Protein AF-A0A9E6AAX1-F1 (afdb_monomer)

Mean predicted aligned error: 3.5 Å

pLDDT: mean 93.36, std 8.15, range [49.69, 98.5]

Foldseek 3Di:
DDDDDDPVQFPDWDFDWDQDPVGIWTKIFTAGPVRHTPDIDTFDPDPVDGCRVVVVVVVVPDDDDDDD

Secondary structure (DSSP, 8-state):
------GGG--EEEEEEE--TTS-EEEEEEE-TTS-EEEEEE--EETTEE-HHHHHHHHHTSPPPPP-

Radius of gyration: 13.57 Å; Cα contacts (8 Å, |Δi|>4): 86; chains: 1; bounding box: 31×36×34 Å

Solvent-accessible surface area (backbone atoms only — not comparable to full-atom values): 4469 Å² total; per-residue (Å²): 141,88,85,91,77,68,67,92,54,55,67,46,76,44,80,45,80,40,88,48,99,90,46,76,45,61,31,45,35,32,21,29,89,86,70,44,82,76,46,75,47,65,51,57,76,46,99,92,45,71,36,52,68,64,41,51,53,58,60,70,71,51,88,70,81,78,87,127

Structure (mmCIF, N/CA/C/O backbone):
data_AF-A0A9E6AAX1-F1
#
_entry.id   AF-A0A9E6AAX1-F1
#
loop_
_atom_site.group_PDB
_atom_site.id
_atom_site.type_symbol
_atom_site.label_atom_id
_atom_site.label_alt_id
_atom_site.label_comp_id
_atom_site.label_asym_id
_atom_site.label_entity_id
_atom_site.label_seq_id
_atom_site.pdbx_PDB_ins_cod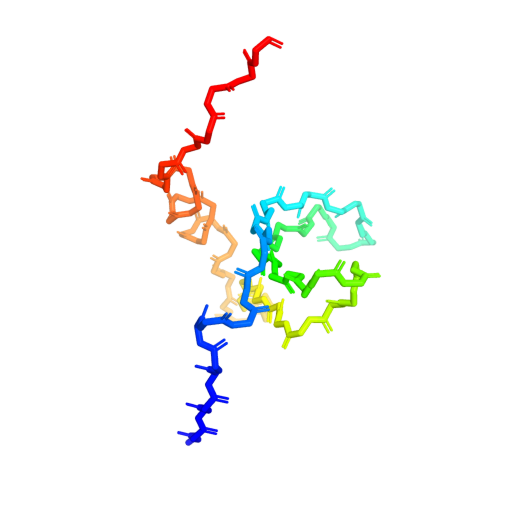e
_atom_site.Cartn_x
_atom_site.Cartn_y
_atom_site.Cartn_z
_atom_site.occupancy
_atom_site.B_iso_or_equiv
_atom_site.auth_seq_id
_atom_site.auth_comp_id
_atom_site.auth_asym_id
_atom_site.auth_atom_id
_atom_site.pdbx_PDB_model_num
ATOM 1 N N . PHE A 1 1 ? 0.775 -19.658 -4.756 1.00 90.00 1 PHE A N 1
ATOM 2 C CA . PHE A 1 1 ? 0.737 -18.659 -3.670 1.00 90.00 1 PHE A CA 1
ATOM 3 C C . PHE A 1 1 ? -0.663 -18.666 -3.087 1.00 90.00 1 PHE A C 1
ATOM 5 O O . PHE A 1 1 ? -1.602 -18.688 -3.868 1.00 90.00 1 PHE A O 1
ATOM 12 N N . ASN A 1 2 ? -0.793 -18.709 -1.760 1.00 96.81 2 ASN A N 1
ATOM 13 C CA . ASN A 1 2 ? -2.076 -18.604 -1.062 1.00 96.81 2 ASN A CA 1
ATOM 14 C C . ASN A 1 2 ? -1.985 -17.413 -0.105 1.00 96.81 2 ASN A C 1
ATOM 16 O O . ASN A 1 2 ? -1.059 -17.362 0.703 1.00 96.81 2 ASN A O 1
ATOM 20 N N . LEU A 1 3 ? -2.918 -16.468 -0.216 1.00 96.81 3 LEU A N 1
ATOM 21 C CA . LEU A 1 3 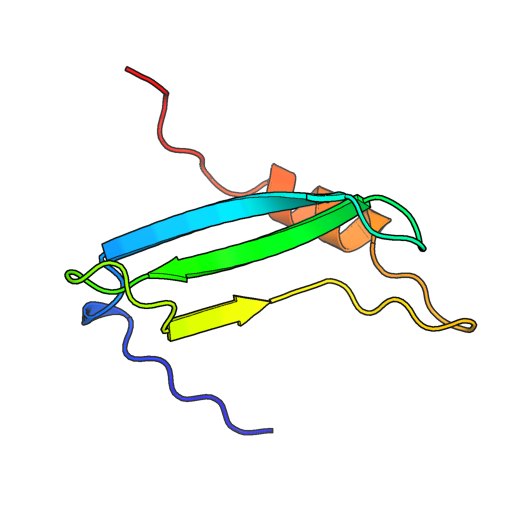? -3.015 -15.285 0.636 1.00 96.81 3 LEU A CA 1
ATOM 22 C C . LEU A 1 3 ? -4.402 -15.245 1.255 1.00 96.81 3 LEU A C 1
ATOM 24 O O . LEU A 1 3 ? -5.404 -15.232 0.544 1.00 96.81 3 LEU A O 1
ATOM 28 N N . HIS A 1 4 ? -4.442 -15.186 2.579 1.00 97.56 4 HIS A N 1
ATOM 29 C CA . HIS A 1 4 ? -5.674 -15.041 3.337 1.00 97.56 4 HIS A CA 1
ATOM 30 C C . HIS A 1 4 ? -5.582 -13.743 4.133 1.00 97.56 4 HIS A C 1
ATOM 32 O O . HIS A 1 4 ? -4.812 -13.659 5.085 1.00 97.56 4 HIS A O 1
ATOM 38 N N . LEU A 1 5 ? -6.354 -12.732 3.729 1.00 96.81 5 LEU A N 1
ATOM 39 C CA . LEU A 1 5 ? -6.421 -11.439 4.407 1.00 96.81 5 LEU A CA 1
ATOM 40 C C . LEU A 1 5 ? -7.824 -11.230 4.987 1.00 96.81 5 LEU A C 1
ATOM 42 O O . LEU A 1 5 ? -8.825 -11.254 4.268 1.00 96.81 5 LEU A O 1
ATOM 46 N N . ARG A 1 6 ? -7.890 -11.024 6.303 1.00 97.56 6 ARG A N 1
ATOM 47 C CA . ARG A 1 6 ? -9.111 -10.698 7.051 1.00 97.56 6 ARG A CA 1
ATOM 48 C C . ARG A 1 6 ? -9.527 -9.255 6.756 1.00 97.56 6 ARG A C 1
ATOM 50 O O . ARG A 1 6 ? -9.082 -8.331 7.427 1.00 97.56 6 ARG A O 1
ATOM 57 N N . ARG A 1 7 ? -10.374 -9.052 5.744 1.00 96.31 7 ARG A N 1
ATOM 58 C CA . ARG A 1 7 ? -10.822 -7.707 5.324 1.00 96.31 7 ARG A CA 1
ATOM 59 C C . ARG A 1 7 ? -11.518 -6.919 6.433 1.00 96.31 7 ARG A C 1
ATOM 61 O O . ARG A 1 7 ? -11.400 -5.707 6.472 1.00 96.31 7 ARG A O 1
ATOM 68 N N . ASP A 1 8 ? -12.201 -7.606 7.342 1.00 97.75 8 ASP A N 1
ATOM 69 C CA . ASP A 1 8 ? -12.878 -7.014 8.500 1.00 97.75 8 ASP A CA 1
ATOM 70 C C . ASP A 1 8 ? -11.917 -6.428 9.550 1.00 97.75 8 ASP A C 1
ATOM 72 O O . ASP A 1 8 ? -12.358 -5.780 10.495 1.00 97.75 8 ASP A O 1
ATOM 76 N N . LYS A 1 9 ? -10.611 -6.681 9.409 1.00 97.69 9 LYS A N 1
ATOM 77 C CA . LYS A 1 9 ? -9.555 -6.139 10.269 1.00 97.69 9 LYS A CA 1
ATOM 78 C C . LYS A 1 9 ? -8.765 -5.004 9.625 1.00 97.69 9 LYS A C 1
ATOM 80 O O . LYS A 1 9 ? -7.842 -4.505 10.253 1.00 97.69 9 LYS A O 1
ATOM 85 N N . ILE A 1 10 ? -9.119 -4.604 8.406 1.00 98.06 10 ILE A N 1
ATOM 86 C CA . ILE A 1 10 ? -8.534 -3.435 7.754 1.00 98.06 10 ILE A CA 1
ATOM 87 C C . ILE A 1 10 ? -9.293 -2.200 8.237 1.00 98.06 10 ILE A C 1
ATOM 89 O O . ILE A 1 10 ? -10.492 -2.081 7.988 1.00 98.06 10 ILE A O 1
ATOM 93 N N . THR A 1 11 ? -8.588 -1.298 8.911 1.00 98.25 11 THR A N 1
ATOM 94 C CA . THR A 1 11 ? -9.126 -0.017 9.385 1.00 98.25 11 THR A CA 1
ATOM 95 C C . THR A 1 11 ? -8.811 1.095 8.399 1.00 98.25 11 THR A C 1
ATOM 97 O O . THR A 1 11 ? -9.684 1.891 8.069 1.00 98.25 11 THR A O 1
ATOM 100 N N . GLU A 1 12 ? -7.584 1.116 7.878 1.00 97.25 12 GLU A N 1
ATOM 101 C CA . GLU A 1 12 ? -7.132 2.133 6.933 1.00 97.25 12 GLU A CA 1
ATOM 102 C C . GLU A 1 12 ? -6.356 1.499 5.783 1.00 97.25 12 GLU A C 1
ATOM 104 O O . GLU A 1 12 ? -5.681 0.479 5.953 1.00 97.25 12 GLU A O 1
ATOM 109 N N . VAL A 1 13 ? -6.449 2.123 4.607 1.00 97.38 13 VAL A N 1
ATOM 110 C CA . VAL A 1 13 ? -5.660 1.769 3.428 1.00 97.38 13 VAL A CA 1
ATOM 111 C C . VAL A 1 13 ? -5.053 3.034 2.848 1.00 97.38 13 VAL A C 1
ATOM 113 O O . VAL A 1 13 ? -5.764 4.007 2.608 1.00 97.38 13 VAL A O 1
ATOM 116 N N . TRP A 1 14 ? -3.751 2.995 2.587 1.00 97.44 14 TRP A N 1
ATOM 117 C CA . TRP A 1 14 ? -2.986 4.133 2.097 1.00 97.44 14 TRP A CA 1
ATOM 118 C C . TRP A 1 14 ? -2.208 3.772 0.836 1.00 97.44 14 TRP A C 1
ATOM 120 O O . TRP A 1 14 ? -1.587 2.710 0.762 1.00 97.44 14 TRP A O 1
ATOM 130 N N . ALA A 1 15 ? -2.206 4.684 -0.136 1.00 97.31 15 ALA A N 1
ATOM 131 C CA . ALA A 1 15 ? -1.198 4.719 -1.187 1.00 97.31 15 ALA A CA 1
ATOM 132 C C . ALA A 1 15 ? -0.003 5.537 -0.673 1.00 97.31 15 ALA A C 1
ATOM 134 O O . ALA A 1 15 ? -0.172 6.695 -0.292 1.00 97.31 15 ALA A O 1
ATOM 135 N N . VAL A 1 16 ? 1.189 4.941 -0.619 1.00 96.81 16 VAL A N 1
ATOM 136 C CA . VAL A 1 16 ? 2.374 5.555 0.002 1.00 96.81 16 VAL A CA 1
ATOM 137 C C . VAL A 1 16 ? 3.517 5.616 -1.002 1.00 96.81 16 VAL A C 1
ATOM 139 O O . VAL A 1 16 ? 3.995 4.582 -1.463 1.00 96.81 16 VAL A O 1
ATOM 142 N N . GLU A 1 17 ? 3.995 6.821 -1.315 1.00 96.06 17 GLU A N 1
ATOM 143 C CA . GLU A 1 17 ? 5.222 7.007 -2.091 1.00 96.06 17 GLU A CA 1
ATOM 144 C C . GLU A 1 17 ? 6.423 7.158 -1.153 1.00 96.06 17 GLU A C 1
ATOM 146 O O . GLU A 1 17 ? 6.477 8.053 -0.308 1.00 96.06 17 GLU A O 1
ATOM 151 N N . LYS A 1 18 ? 7.404 6.265 -1.298 1.00 93.88 18 LYS A N 1
ATOM 152 C CA . LYS A 1 18 ? 8.619 6.233 -0.480 1.00 93.88 18 LYS A CA 1
ATOM 153 C C . LYS A 1 18 ? 9.837 6.529 -1.351 1.00 93.88 18 LYS A C 1
ATOM 155 O O . LYS A 1 18 ? 10.037 5.833 -2.352 1.00 93.88 18 LYS A O 1
ATOM 160 N N . PRO A 1 19 ? 10.704 7.485 -0.981 1.00 94.38 19 PRO A N 1
ATOM 161 C CA . PRO A 1 19 ? 11.969 7.667 -1.676 1.00 94.38 19 PRO A CA 1
ATOM 162 C C . PRO A 1 19 ? 12.872 6.450 -1.436 1.00 94.38 19 PRO A C 1
ATOM 164 O O . PRO A 1 19 ? 13.069 6.018 -0.300 1.00 94.38 19 PRO A O 1
ATOM 167 N N . THR A 1 20 ? 13.449 5.896 -2.503 1.00 90.00 20 THR A N 1
ATOM 168 C CA . THR A 1 20 ? 14.432 4.805 -2.414 1.00 90.00 20 THR A CA 1
ATOM 169 C C . THR A 1 20 ? 15.651 5.104 -3.283 1.00 90.00 20 THR A C 1
ATOM 171 O O . THR A 1 20 ? 15.599 5.939 -4.185 1.00 90.00 20 THR A O 1
ATOM 174 N N . GLN A 1 21 ? 16.750 4.374 -3.070 1.00 89.12 21 GLN A N 1
ATOM 175 C CA . GLN A 1 21 ? 17.952 4.491 -3.911 1.00 89.12 21 GLN A CA 1
ATOM 176 C C . GLN A 1 21 ? 17.694 4.151 -5.390 1.00 89.12 21 GLN A C 1
ATOM 178 O O . GLN A 1 21 ? 18.461 4.560 -6.255 1.00 89.12 21 GLN A O 1
ATOM 183 N N . ARG A 1 22 ? 16.629 3.396 -5.692 1.00 82.50 22 ARG A N 1
ATOM 184 C CA . ARG A 1 22 ? 16.271 2.940 -7.047 1.00 82.50 22 ARG A CA 1
ATOM 185 C 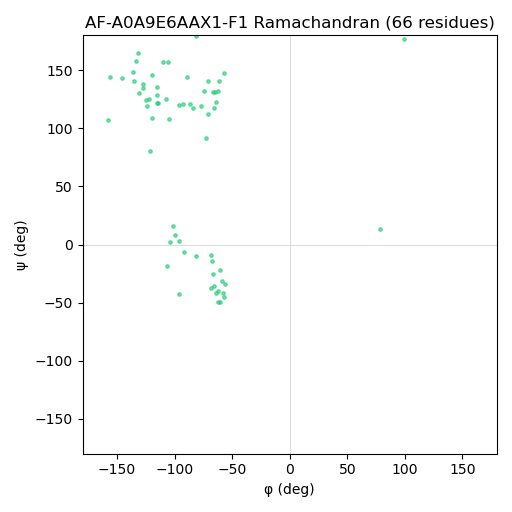C . ARG A 1 22 ? 15.140 3.770 -7.677 1.00 82.50 22 ARG A C 1
ATOM 187 O O . ARG A 1 22 ? 14.527 3.331 -8.653 1.00 82.50 22 ARG A O 1
ATOM 194 N N . GLY A 1 23 ? 14.867 4.948 -7.113 1.00 85.19 23 GLY A N 1
ATOM 195 C CA . GLY A 1 23 ? 13.729 5.807 -7.452 1.00 85.19 23 GLY A CA 1
ATOM 196 C C . GLY A 1 23 ? 12.566 5.668 -6.461 1.00 85.19 23 GLY A C 1
ATOM 197 O O . GLY A 1 23 ? 12.652 4.869 -5.524 1.00 85.19 23 GLY A O 1
ATOM 198 N N . PRO A 1 24 ? 11.488 6.450 -6.623 1.00 90.75 24 PRO A N 1
ATOM 199 C CA . PRO A 1 24 ? 10.316 6.350 -5.761 1.00 90.75 24 PRO A CA 1
ATOM 200 C C . PRO A 1 24 ? 9.679 4.958 -5.864 1.00 90.75 24 PRO A C 1
ATOM 202 O O . PRO A 1 24 ? 9.619 4.355 -6.939 1.00 90.75 24 PRO A O 1
ATOM 205 N N . ALA A 1 25 ? 9.222 4.439 -4.728 1.00 94.00 25 ALA A N 1
ATOM 206 C CA . ALA A 1 25 ? 8.439 3.216 -4.639 1.00 94.00 25 ALA A C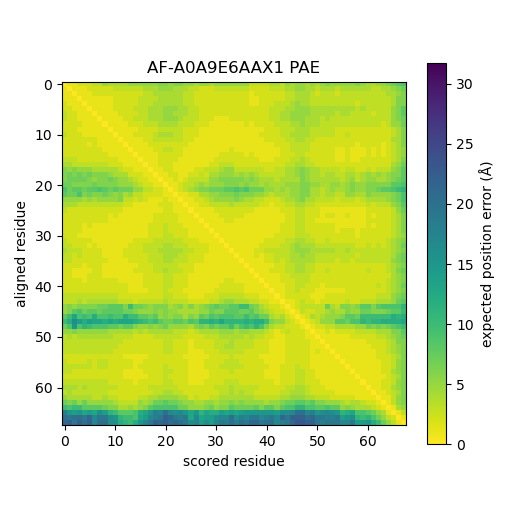A 1
ATOM 207 C C . ALA A 1 25 ? 7.036 3.559 -4.140 1.00 94.00 25 ALA A C 1
ATOM 209 O O . ALA A 1 25 ? 6.893 4.107 -3.050 1.00 94.00 25 ALA A O 1
ATOM 210 N N . LEU A 1 26 ? 6.023 3.213 -4.933 1.00 97.19 26 LEU A N 1
ATOM 211 C CA . LEU A 1 26 ? 4.617 3.362 -4.575 1.00 97.19 26 LEU A CA 1
ATOM 212 C C . LEU A 1 26 ? 4.087 2.038 -4.015 1.00 97.19 26 LEU A C 1
ATOM 214 O O . LEU A 1 26 ? 4.106 1.026 -4.721 1.00 97.19 26 LEU A O 1
ATOM 218 N N . SER A 1 27 ? 3.608 2.038 -2.775 1.00 97.81 27 SER A N 1
ATOM 219 C CA . SER A 1 27 ? 2.909 0.907 -2.155 1.00 97.81 27 SER A CA 1
ATOM 220 C C . SER A 1 27 ? 1.430 1.183 -1.937 1.00 97.81 27 SER A C 1
ATOM 222 O O . SER A 1 27 ? 1.015 2.328 -1.794 1.00 97.81 27 SER A O 1
ATOM 224 N N . VAL A 1 28 ? 0.657 0.100 -1.845 1.00 98.00 28 VAL A N 1
ATOM 225 C CA . VAL A 1 28 ? -0.654 0.087 -1.184 1.00 98.00 28 VAL A CA 1
ATOM 226 C C . VAL A 1 28 ? -0.507 -0.672 0.126 1.00 98.00 28 VAL A C 1
ATOM 228 O O . VAL A 1 28 ? -0.040 -1.813 0.128 1.00 98.00 28 VAL A O 1
ATOM 231 N N . GLU A 1 29 ? -0.892 -0.039 1.227 1.00 98.38 29 GLU A N 1
ATOM 232 C CA . GLU A 1 29 ? -0.667 -0.522 2.589 1.00 98.38 29 GLU A CA 1
ATOM 233 C C . GLU A 1 29 ? -1.973 -0.548 3.365 1.00 98.38 29 GLU A C 1
ATOM 235 O O . GLU A 1 29 ? -2.735 0.410 3.303 1.00 98.38 29 GLU A O 1
ATOM 240 N N . ALA A 1 30 ? -2.232 -1.642 4.081 1.00 98.31 30 ALA A N 1
ATOM 241 C CA . ALA A 1 30 ? -3.401 -1.788 4.936 1.00 98.31 30 ALA A CA 1
ATOM 242 C C . ALA A 1 30 ? -2.978 -1.907 6.400 1.00 98.31 30 ALA A C 1
ATOM 244 O O . ALA A 1 30 ? -2.071 -2.684 6.728 1.00 98.31 30 ALA A O 1
ATOM 245 N N . PHE A 1 31 ? -3.682 -1.177 7.261 1.00 98.50 31 PHE A N 1
ATOM 246 C CA . PHE A 1 31 ? -3.415 -1.091 8.691 1.00 98.50 31 PHE A CA 1
ATOM 247 C C . PHE A 1 31 ? -4.613 -1.580 9.506 1.00 98.50 31 PHE A C 1
ATOM 249 O O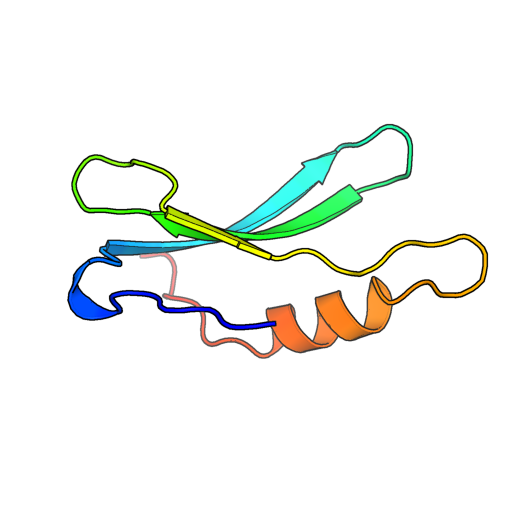 . PHE A 1 31 ? -5.765 -1.409 9.094 1.00 98.50 31 PHE A O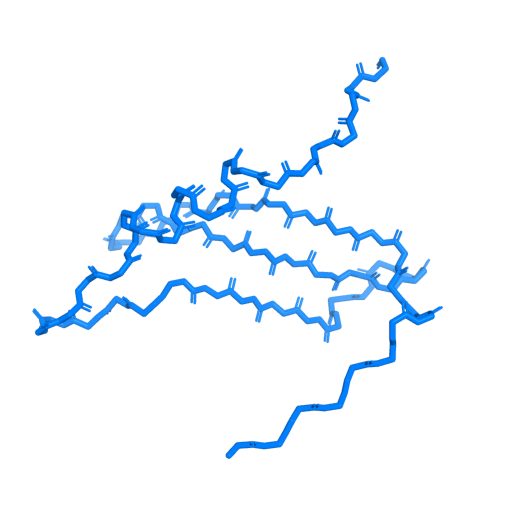 1
ATOM 256 N N . ASP A 1 32 ? -4.342 -2.203 10.651 1.00 98.44 32 ASP A N 1
ATOM 257 C CA . ASP A 1 32 ? -5.366 -2.557 11.634 1.00 98.44 32 ASP A CA 1
ATOM 258 C C . ASP A 1 32 ? -5.748 -1.367 12.536 1.00 98.44 32 ASP A C 1
ATOM 260 O O . ASP A 1 32 ? -5.258 -0.250 12.385 1.00 98.44 32 ASP A O 1
ATOM 264 N N . ALA A 1 33 ? -6.681 -1.589 13.467 1.00 98.25 33 ALA A N 1
ATOM 265 C CA . ALA A 1 33 ? -7.199 -0.551 14.365 1.00 98.25 33 ALA A CA 1
ATOM 266 C C . ALA A 1 33 ? -6.175 -0.032 15.389 1.00 98.25 33 ALA A C 1
ATOM 268 O O . ALA A 1 33 ? -6.416 0.997 16.015 1.00 98.25 33 ALA A O 1
ATOM 269 N N . GLU A 1 34 ? -5.056 -0.732 15.569 1.00 98.19 34 GLU A N 1
ATOM 270 C CA . GLU A 1 34 ? -3.955 -0.326 16.446 1.00 98.19 34 GLU A CA 1
ATOM 271 C C . GLU A 1 34 ? -2.844 0.388 15.651 1.00 98.19 34 GLU A C 1
ATOM 273 O O . GLU A 1 34 ? -1.814 0.760 16.214 1.00 98.19 34 GLU A O 1
ATOM 278 N N . GLY A 1 35 ? -3.046 0.601 14.343 1.00 97.75 35 GLY A N 1
ATOM 279 C CA . GLY A 1 35 ? -2.054 1.178 13.437 1.00 97.75 35 GLY A CA 1
ATOM 280 C C . GLY A 1 35 ? -0.981 0.181 12.990 1.00 97.75 35 GLY A C 1
ATOM 281 O O . GLY A 1 35 ? 0.043 0.583 12.437 1.00 97.75 35 GLY A O 1
ATOM 282 N N . GLY A 1 36 ? -1.178 -1.119 13.222 1.00 98.25 36 GLY A N 1
ATOM 283 C CA . GLY A 1 36 ? -0.268 -2.171 12.784 1.00 98.25 36 GLY A CA 1
ATOM 284 C C . GLY A 1 36 ? -0.369 -2.424 11.280 1.00 98.25 36 GLY A C 1
ATOM 285 O O . GLY A 1 36 ? -1.463 -2.588 10.745 1.00 98.25 36 GLY A O 1
ATOM 286 N N . LEU A 1 37 ? 0.769 -2.493 10.579 1.00 98.00 37 LEU A N 1
ATOM 287 C CA . LEU A 1 37 ? 0.813 -2.851 9.156 1.00 98.00 37 LEU A CA 1
ATOM 288 C C . LEU A 1 37 ? 0.497 -4.345 8.975 1.00 98.00 37 LEU A C 1
ATOM 290 O O . LEU A 1 37 ? 1.304 -5.202 9.338 1.00 98.00 37 LEU A O 1
ATOM 294 N N . ILE A 1 38 ? -0.646 -4.656 8.364 1.00 98.00 38 ILE A N 1
ATOM 295 C CA . ILE A 1 38 ? -1.125 -6.038 8.172 1.00 98.00 38 ILE A CA 1
ATOM 296 C C . ILE A 1 38 ? -1.000 -6.535 6.728 1.00 98.00 38 ILE A C 1
ATOM 298 O O . ILE A 1 38 ? -1.026 -7.743 6.483 1.00 98.00 38 ILE A O 1
ATOM 302 N N . PHE A 1 39 ? -0.849 -5.629 5.760 1.00 98.25 39 PHE A N 1
ATOM 303 C CA . PHE A 1 39 ? -0.623 -5.968 4.357 1.00 98.25 39 PHE A CA 1
ATOM 304 C C . PHE A 1 39 ? 0.083 -4.827 3.624 1.00 98.25 39 PHE A C 1
ATOM 306 O O . PHE A 1 39 ? -0.204 -3.659 3.865 1.00 98.25 39 PHE A O 1
ATOM 313 N N . GLN A 1 40 ? 0.971 -5.175 2.694 1.00 97.62 40 GLN A N 1
ATOM 314 C CA . GLN A 1 40 ? 1.592 -4.226 1.773 1.00 97.62 40 GLN A CA 1
ATOM 315 C C . GLN A 1 40 ? 1.825 -4.875 0.409 1.00 97.62 40 GLN A C 1
ATOM 317 O O . GLN A 1 40 ? 2.186 -6.053 0.323 1.00 97.62 40 GLN A O 1
ATOM 322 N N . MET A 1 41 ? 1.653 -4.092 -0.651 1.00 97.06 41 MET A N 1
ATOM 323 C CA . MET A 1 41 ? 1.869 -4.517 -2.031 1.00 97.06 41 MET A CA 1
ATOM 324 C C . MET A 1 41 ? 2.648 -3.459 -2.804 1.00 97.06 41 MET A C 1
ATOM 326 O 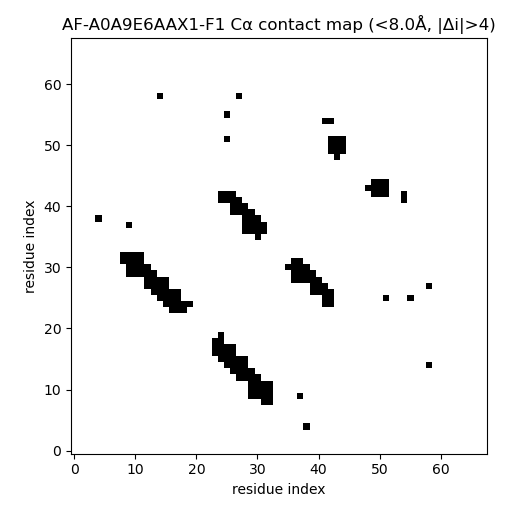O . MET A 1 41 ? 2.410 -2.264 -2.640 1.00 97.06 41 MET A O 1
ATOM 330 N N . PHE A 1 42 ? 3.564 -3.921 -3.652 1.00 96.00 42 PHE A N 1
ATOM 331 C CA . PHE A 1 42 ? 4.433 -3.097 -4.487 1.00 96.00 42 PHE A CA 1
ATOM 332 C C . PHE A 1 42 ? 4.443 -3.628 -5.917 1.00 96.00 42 PHE A C 1
ATOM 334 O O . PHE A 1 42 ? 4.238 -4.824 -6.150 1.00 96.00 42 PHE A O 1
ATOM 341 N N . ALA A 1 43 ? 4.796 -2.753 -6.855 1.00 95.06 43 ALA A N 1
ATOM 342 C CA . ALA A 1 43 ? 5.189 -3.157 -8.195 1.00 95.06 43 ALA A CA 1
ATOM 343 C C . ALA A 1 43 ? 6.376 -4.134 -8.170 1.00 95.06 43 ALA A C 1
ATOM 345 O O . ALA A 1 43 ? 7.298 -4.027 -7.355 1.00 95.06 43 ALA A O 1
ATOM 346 N N . VAL A 1 44 ? 6.411 -5.042 -9.140 1.00 91.88 44 VAL A N 1
ATOM 347 C CA . VAL A 1 44 ? 7.616 -5.815 -9.446 1.00 91.88 44 VAL A CA 1
ATOM 348 C C . VAL A 1 44 ? 8.573 -4.921 -10.234 1.00 91.88 44 VAL A C 1
ATOM 350 O O . VAL A 1 44 ? 8.242 -4.470 -11.330 1.00 91.88 44 VAL A O 1
ATOM 353 N N . ALA A 1 45 ? 9.765 -4.687 -9.688 1.00 86.62 45 ALA A N 1
ATOM 354 C CA . ALA A 1 45 ? 10.829 -3.916 -10.329 1.00 86.62 45 ALA A CA 1
ATOM 355 C C . ALA A 1 45 ? 12.092 -4.782 -10.465 1.00 86.62 45 ALA A C 1
ATOM 357 O O . ALA A 1 45 ? 13.000 -4.735 -9.630 1.00 86.62 45 ALA A O 1
ATOM 358 N N . LYS A 1 46 ? 12.118 -5.634 -11.494 1.00 86.44 46 LYS A N 1
ATOM 359 C CA . LYS A 1 46 ? 13.269 -6.470 -11.869 1.00 86.44 46 LYS A CA 1
ATOM 360 C C . LYS A 1 46 ? 13.928 -5.894 -13.122 1.00 86.44 46 LYS A C 1
ATOM 362 O O . LYS A 1 46 ? 13.272 -5.228 -13.909 1.00 86.44 46 LYS A O 1
ATOM 367 N N . GLU A 1 47 ? 15.205 -6.198 -13.349 1.00 81.19 47 GLU A N 1
ATOM 368 C CA . GLU A 1 47 ? 15.951 -5.682 -14.514 1.00 81.19 47 GLU A CA 1
ATOM 369 C C . GLU A 1 47 ? 15.288 -6.022 -15.857 1.00 81.19 47 GLU A C 1
ATOM 371 O O . GLU A 1 47 ? 15.319 -5.228 -16.789 1.00 81.19 47 GLU A O 1
ATOM 376 N N . THR A 1 48 ? 14.649 -7.187 -15.944 1.00 88.75 48 THR A N 1
ATOM 377 C CA . THR A 1 48 ? 13.964 -7.662 -17.151 1.00 88.75 48 THR A CA 1
ATOM 378 C C . THR A 1 48 ? 12.482 -7.293 -17.207 1.00 88.75 48 THR A C 1
ATOM 380 O O . THR A 1 48 ? 11.829 -7.575 -18.209 1.00 88.75 48 THR A O 1
ATOM 383 N N . LEU A 1 49 ? 11.928 -6.714 -16.136 1.00 86.38 49 LEU A N 1
ATOM 384 C CA . LEU A 1 49 ? 10.511 -6.386 -16.025 1.00 86.38 49 LEU A CA 1
ATOM 385 C C . LEU A 1 49 ? 10.296 -5.279 -14.988 1.00 86.38 49 LEU A C 1
ATOM 387 O O . LEU A 1 49 ? 10.355 -5.525 -13.778 1.00 86.38 49 LEU A O 1
ATOM 391 N N . ASP A 1 50 ? 9.981 -4.085 -15.478 1.00 90.88 50 ASP A N 1
ATOM 392 C CA . ASP A 1 50 ? 9.569 -2.952 -14.660 1.00 90.88 50 ASP A CA 1
ATOM 393 C C . ASP A 1 50 ? 8.060 -2.731 -14.788 1.00 90.88 50 ASP A C 1
ATOM 395 O O . ASP A 1 50 ? 7.575 -2.298 -15.831 1.00 90.88 50 ASP A O 1
ATOM 399 N N . THR A 1 51 ? 7.325 -3.054 -13.722 1.00 94.94 51 THR A N 1
ATOM 400 C CA . THR A 1 51 ? 5.863 -2.875 -13.657 1.00 94.94 51 THR A CA 1
ATOM 401 C C . THR A 1 51 ? 5.440 -1.621 -12.895 1.00 94.94 51 THR A C 1
ATOM 403 O O . THR A 1 51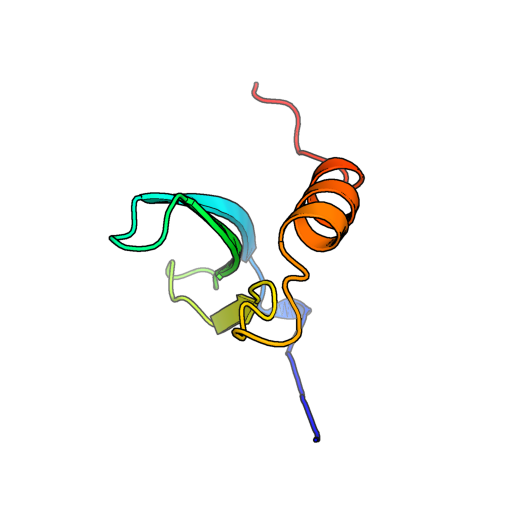 ? 4.257 -1.446 -12.614 1.00 94.94 51 THR A O 1
ATOM 406 N N . ARG A 1 52 ? 6.385 -0.743 -12.524 1.00 94.19 52 ARG A N 1
ATOM 407 C CA . ARG A 1 52 ? 6.074 0.492 -11.784 1.00 94.19 52 ARG A CA 1
ATOM 408 C C . ARG A 1 52 ? 5.088 1.407 -12.523 1.00 94.19 52 ARG A C 1
ATOM 410 O O . ARG A 1 52 ? 4.190 1.896 -11.845 1.00 94.19 52 ARG A O 1
ATOM 417 N N . PRO A 1 53 ? 5.181 1.614 -13.854 1.00 94.31 53 PRO A N 1
ATOM 418 C CA . PRO A 1 53 ? 4.213 2.448 -14.568 1.00 94.31 53 PRO A CA 1
ATOM 419 C C . PRO A 1 53 ? 2.785 1.891 -14.503 1.00 94.31 53 PRO A C 1
ATOM 421 O O . PRO A 1 53 ? 1.875 2.600 -14.093 1.00 94.31 53 PRO A O 1
ATOM 424 N N . GLN A 1 54 ? 2.599 0.601 -14.802 1.00 96.44 54 GLN A N 1
ATOM 425 C CA . GLN A 1 54 ? 1.278 -0.041 -14.767 1.00 96.44 54 GLN A CA 1
ATOM 426 C C . GLN A 1 54 ? 0.717 -0.097 -13.344 1.00 96.44 54 GLN A C 1
ATOM 428 O O . GLN A 1 54 ? -0.480 0.042 -13.126 1.00 96.44 54 GLN A O 1
ATOM 433 N N . TRP A 1 55 ? 1.585 -0.297 -12.351 1.00 96.94 55 TRP A N 1
ATOM 434 C CA . TRP A 1 55 ? 1.185 -0.234 -10.953 1.00 96.94 55 TRP A CA 1
ATOM 435 C C . TRP A 1 55 ? 0.712 1.167 -10.554 1.00 96.94 55 TRP A C 1
ATOM 437 O O . TRP A 1 55 ? -0.299 1.285 -9.869 1.00 96.94 55 TRP A O 1
ATOM 447 N N . ALA A 1 56 ? 1.401 2.221 -11.000 1.00 96.25 56 ALA A N 1
ATOM 448 C CA . ALA A 1 56 ? 0.986 3.596 -10.741 1.00 96.25 56 ALA A CA 1
ATOM 449 C C . ALA A 1 56 ? -0.385 3.910 -11.359 1.00 96.25 56 ALA A C 1
ATOM 451 O O . ALA A 1 56 ? -1.203 4.543 -10.698 1.00 96.25 56 ALA A O 1
ATOM 452 N N . GLU A 1 57 ? -0.662 3.415 -12.568 1.00 97.50 57 GLU A N 1
ATOM 453 C CA . GLU A 1 57 ? -1.984 3.522 -13.203 1.00 97.50 57 GLU A CA 1
ATOM 454 C C . GLU A 1 57 ? -3.068 2.828 -12.362 1.00 97.50 57 GLU A C 1
ATOM 456 O O . GLU A 1 57 ? -4.062 3.458 -12.013 1.00 97.50 57 GLU A O 1
ATOM 461 N N . ILE A 1 58 ? -2.838 1.578 -11.934 1.00 97.25 58 ILE A N 1
ATOM 462 C CA . ILE A 1 58 ? -3.782 0.833 -11.081 1.00 97.25 58 ILE A CA 1
ATOM 463 C C . ILE A 1 58 ? -4.079 1.591 -9.783 1.00 97.25 58 ILE A C 1
ATOM 465 O O . ILE A 1 58 ? -5.231 1.675 -9.369 1.00 97.25 58 ILE A O 1
ATOM 469 N N . VAL A 1 59 ? -3.047 2.121 -9.119 1.00 97.00 59 VAL A N 1
ATOM 470 C CA . VAL A 1 59 ? -3.217 2.845 -7.852 1.00 97.00 59 VAL A CA 1
ATOM 471 C C . V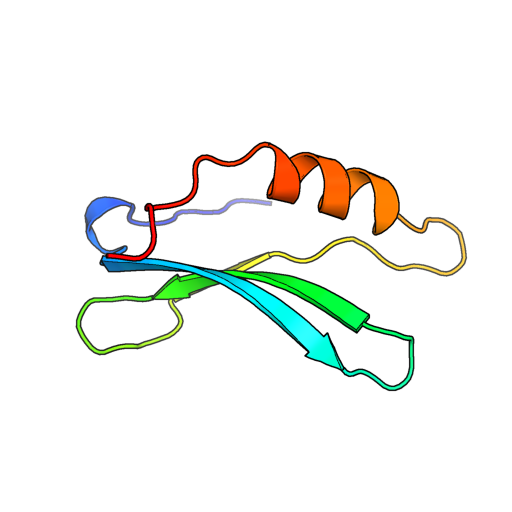AL A 1 59 ? -3.951 4.171 -8.065 1.00 97.00 59 VAL A C 1
ATOM 473 O O . VAL A 1 59 ? -4.787 4.523 -7.237 1.00 97.00 59 VAL A O 1
ATOM 476 N N . ALA A 1 60 ? -3.689 4.880 -9.166 1.00 95.88 60 ALA A N 1
ATOM 477 C CA . ALA A 1 60 ? -4.355 6.141 -9.497 1.00 95.88 60 ALA A CA 1
ATOM 478 C C . ALA A 1 60 ? -5.854 5.978 -9.813 1.00 95.88 60 ALA A C 1
ATOM 480 O O . ALA A 1 60 ? -6.619 6.923 -9.636 1.00 95.88 60 ALA A O 1
ATOM 481 N N . GLU A 1 61 ? -6.281 4.794 -10.256 1.00 96.50 61 GLU A N 1
ATOM 482 C CA . GLU A 1 61 ? -7.691 4.471 -10.511 1.00 96.50 61 GLU A CA 1
ATOM 483 C C . GLU A 1 61 ? -8.472 4.083 -9.242 1.00 96.50 61 GLU A C 1
ATOM 485 O O . GLU A 1 61 ? -9.700 3.957 -9.285 1.00 96.50 61 GLU A O 1
ATOM 490 N N . LEU A 1 62 ? -7.797 3.881 -8.103 1.00 94.12 62 LEU A N 1
ATOM 491 C CA . LEU A 1 62 ? -8.473 3.538 -6.854 1.00 94.12 62 LEU A CA 1
ATOM 492 C C . LEU A 1 62 ? -9.260 4.740 -6.309 1.00 94.12 62 LEU A C 1
ATOM 494 O O . LEU A 1 62 ? -8.765 5.868 -6.326 1.00 94.12 62 LEU A O 1
ATOM 498 N N . PRO A 1 63 ? -10.465 4.517 -5.753 1.00 93.75 63 PRO A N 1
ATOM 499 C CA . PRO A 1 63 ? -11.210 5.583 -5.104 1.00 93.75 63 PRO A CA 1
ATOM 500 C C . PRO A 1 63 ? -10.435 6.088 -3.883 1.00 93.75 63 PRO A C 1
ATOM 502 O O . PRO A 1 63 ? -10.138 5.322 -2.963 1.00 93.75 63 PRO A O 1
ATOM 505 N N . SER A 1 64 ? -10.132 7.383 -3.859 1.00 90.31 64 SER A N 1
ATOM 506 C CA . SER A 1 64 ? -9.581 8.053 -2.685 1.00 90.31 64 SER A CA 1
ATOM 507 C C . SER A 1 64 ? -10.703 8.587 -1.804 1.00 90.31 64 SER A C 1
ATOM 509 O O . SER A 1 64 ? -11.708 9.093 -2.306 1.00 90.31 64 SER A O 1
ATOM 511 N N . LEU A 1 65 ? -10.509 8.541 -0.488 1.00 88.50 65 LEU A N 1
ATOM 512 C CA . LEU A 1 65 ? -11.299 9.380 0.406 1.00 88.50 65 LEU A CA 1
ATOM 513 C C . LEU A 1 65 ? -10.956 10.842 0.105 1.00 88.50 65 LEU A C 1
ATOM 515 O O . LEU A 1 65 ? -9.779 11.188 -0.005 1.00 88.50 65 LEU A O 1
ATOM 519 N N . GLU A 1 66 ? -11.971 11.686 -0.071 1.00 76.69 66 GLU A N 1
ATOM 520 C CA . GLU A 1 66 ? -11.745 13.124 -0.198 1.00 76.69 66 GLU A CA 1
ATOM 521 C C . GLU A 1 66 ? -11.111 13.638 1.097 1.00 76.69 66 GLU A C 1
ATOM 523 O O . GLU A 1 66 ? -11.558 13.306 2.198 1.00 76.69 66 GLU A O 1
ATOM 528 N N . ALA A 1 67 ? -10.044 14.426 0.964 1.00 61.09 67 ALA A N 1
ATOM 529 C CA . ALA A 1 67 ? -9.495 15.150 2.097 1.00 61.09 67 ALA A CA 1
ATOM 530 C C . ALA A 1 67 ? -10.537 16.188 2.538 1.00 61.09 67 ALA A C 1
ATOM 532 O O . ALA A 1 67 ? -10.910 17.055 1.747 1.00 61.09 67 ALA A O 1
ATOM 533 N N . VAL A 1 68 ? -11.027 16.048 3.771 1.00 49.69 68 VAL A N 1
ATOM 534 C CA . VAL A 1 68 ? -11.932 17.011 4.420 1.00 49.69 68 VAL A CA 1
ATOM 535 C C . VAL A 1 68 ? -11.161 18.258 4.833 1.00 49.69 68 VAL A C 1
ATOM 537 O O . VAL A 1 68 ? -10.045 18.096 5.378 1.00 49.69 68 VAL A O 1
#

Nearest PDB structures (foldseek):
  2j0p-assembly1_A  TM=8.597E-01  e=1.573E-02  Yersinia enterocolitica
  7qxv-assembly1_A  TM=8.406E-01  e=1.312E-02  Yersinia enterocolitica
  2j0r-assembly1_A  TM=8.406E-01  e=1.671E-02  Yersinia enterocolitica
  5exv-assembly1_A  TM=7.780E-01  e=4.970E-02  Vibrio cholerae
  2kvt-assembly1_A  TM=3.970E-01  e=4.388E+00  Escherichia coli K-12

Sequence (68 aa):
FNLHLRRDKITEVWAVEKPTQRGPALSVEAFDAEGGLIFQMFAVAKETLDTRPQWAEIVAELPSLEAV